Protein AF-A0A2V8R428-F1 (afdb_monomer)

Radius of gyration: 35.38 Å; Cα contacts (8 Å, |Δi|>4): 162; chains: 1; bounding box: 107×64×72 Å

Secondary structure (DSSP, 8-state):
---------PPP-PPPP---PPPHHHHHHHHHHHHHHHHHHHHHHHHHHHHHHTHHHHHHHHHHHHHHHHHHHHS-GGGHHHHHHHS-SEEEES-TTSTT---EEEEEEEEEEE-TTSSS--EEEEEEEEEESS--TT----EEEEEEEE-S-----

Solvent-accessible surface area (backbone atoms only — not comparable to full-atom values): 9499 Å² total; per-residue (Å²): 136,79,86,85,77,83,80,82,83,69,78,79,77,74,75,75,78,81,82,77,74,85,49,70,68,55,53,54,53,49,52,53,52,52,50,57,50,49,53,53,52,52,52,54,50,55,49,52,50,50,55,53,63,33,52,60,57,43,54,49,30,42,52,52,37,49,52,52,52,49,55,63,64,74,44,56,78,90,48,44,67,62,52,56,74,69,52,72,50,62,49,75,49,63,49,89,85,44,98,79,61,58,48,43,50,30,34,38,48,72,48,79,44,69,38,89,88,43,86,84,57,53,32,35,36,40,37,33,35,21,29,55,66,77,51,48,102,55,37,77,62,60,40,74,49,76,48,77,47,70,53,99,65,83,80,85,128

pLDDT: mean 81.51, std 12.96, range [49.56, 97.38]

Sequence (157 aa):
MKDSRTDNNRPARGGAPRQEGFTILETVVALLIMMVVGFGAVSLFVFSMNYNSGAADRARALALAQQRMEILRGTDYSNLSTVVSAMPTSENVGSPNTPDNDQRTFNVTTTLADDANVQNSHQKVIIVTVTPADAGRWTSGGVTLRCYRSENVMGTN

Foldseek 3Di:
DDDDDDPPPDPPPDDDPPPDDDDPVNVVVVVVVVVVVVVVVVVVVVVVVLQCVLVVVQVQLVVVLVVVVVVLVPDALVCNVVVLVVDDQKDWDDDCPDPVNRTFIKGKHWDWDFPPVDDVGQKIKIKIKIATPDDDPNNGDIDIDIDMDGHPDDDDD

Nearest PDB structures (foldseek):
  3bf2-assembly1_A-2  TM=5.368E-01  e=6.109E-01  Neisseria meningitidis FAM18
  6yfe-assembly1_AB  TM=5.415E-01  e=2.427E+00  Beihai levi-like virus 19
  4l8h-assembly1_B  TM=3.193E-01  e=2.879E-01  Qubevirus durum
  9hau-assembly1_AA  TM=2.942E-01  e=6.109E-01  Leviviridae sp.
  6yft-assembly1_AA  TM=2.831E-01  e=8.359E-01  Wenzhou levi-like virus 1

Structure (mmCIF, N/CA/C/O backbone):
data_AF-A0A2V8R428-F1
#
_entry.id   AF-A0A2V8R428-F1
#
loop_
_atom_site.group_PDB
_atom_site.id
_atom_site.type_symbol
_atom_site.label_atom_id
_atom_site.label_alt_id
_atom_site.label_comp_id
_atom_site.label_asym_id
_atom_site.label_entity_id
_atom_site.label_seq_id
_atom_site.pdbx_PDB_ins_code
_atom_site.Cartn_x
_atom_site.Cartn_y
_atom_site.Cartn_z
_atom_site.occupancy
_atom_site.B_iso_or_equiv
_atom_site.auth_seq_id
_atom_site.auth_comp_id
_atom_site.auth_asym_id
_atom_site.auth_atom_id
_atom_site.pdbx_PDB_model_num
ATOM 1 N N . MET A 1 1 ? -88.972 -39.710 37.424 1.00 49.56 1 MET A N 1
ATOM 2 C CA . MET A 1 1 ? -88.184 -40.061 36.224 1.00 49.56 1 MET A CA 1
ATOM 3 C C . MET A 1 1 ? -87.164 -38.942 36.036 1.00 49.56 1 MET A C 1
ATOM 5 O O . MET A 1 1 ? -87.563 -37.851 35.677 1.00 49.56 1 MET A O 1
ATOM 9 N N . LYS A 1 2 ? -85.920 -39.222 36.458 1.00 53.66 2 LYS A N 1
ATOM 10 C CA . LYS A 1 2 ? -84.639 -38.491 36.326 1.00 53.66 2 LYS A CA 1
ATOM 11 C C . LYS A 1 2 ? -84.616 -36.950 36.361 1.00 53.66 2 LYS A C 1
ATOM 13 O O . LYS A 1 2 ? -84.954 -36.285 35.392 1.00 53.66 2 LYS A O 1
ATOM 18 N N . ASP A 1 3 ? -84.048 -36.453 37.460 1.00 56.84 3 ASP A N 1
ATOM 19 C CA . ASP A 1 3 ? -83.510 -35.106 37.654 1.00 56.84 3 ASP A CA 1
ATOM 20 C C . ASP A 1 3 ? -82.531 -34.696 36.542 1.00 56.84 3 ASP A C 1
ATOM 22 O O . ASP A 1 3 ? -81.484 -35.324 36.348 1.00 56.84 3 ASP A O 1
ATOM 26 N N . SER A 1 4 ? -82.842 -33.598 35.852 1.00 65.94 4 SER A N 1
ATOM 27 C CA . SER A 1 4 ? -81.907 -32.877 34.987 1.00 65.94 4 SER A CA 1
ATOM 28 C C . SER A 1 4 ? -80.923 -32.087 35.848 1.00 65.94 4 SER A C 1
ATOM 30 O O . SER A 1 4 ? -81.193 -30.960 36.261 1.00 65.94 4 SER A O 1
ATOM 32 N N . ARG A 1 5 ? -79.769 -32.700 36.127 1.00 57.84 5 ARG A N 1
ATOM 33 C CA . ARG A 1 5 ? -78.611 -32.028 36.720 1.00 57.84 5 ARG A CA 1
ATOM 34 C C . ARG A 1 5 ? -78.019 -31.034 35.720 1.00 57.84 5 ARG A C 1
ATOM 36 O O . ARG A 1 5 ? -77.691 -31.371 34.590 1.00 57.84 5 ARG A O 1
ATOM 43 N N . THR A 1 6 ? -77.920 -29.799 36.182 1.00 65.12 6 THR A N 1
ATOM 44 C CA . THR A 1 6 ? -77.226 -28.660 35.589 1.00 65.12 6 THR A CA 1
ATOM 45 C C . THR A 1 6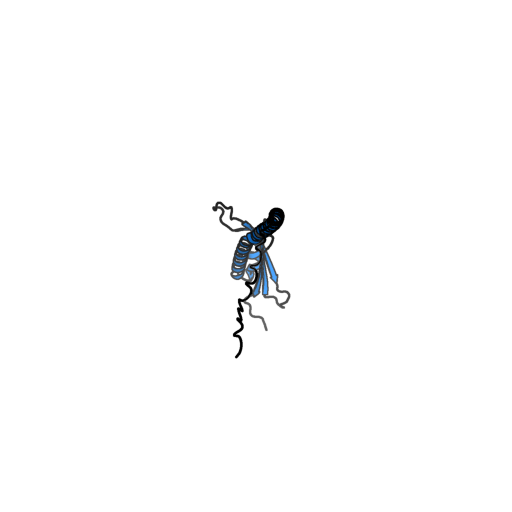 ? -75.719 -28.904 35.495 1.00 65.12 6 THR A C 1
ATOM 47 O O . THR A 1 6 ? -75.034 -28.827 36.514 1.00 65.12 6 THR A O 1
ATOM 50 N N . ASP A 1 7 ? -75.197 -29.082 34.282 1.00 60.09 7 ASP A N 1
ATOM 51 C CA . ASP A 1 7 ? -73.758 -29.003 34.002 1.00 60.09 7 ASP A CA 1
ATOM 52 C C . ASP A 1 7 ? -73.397 -27.581 33.557 1.00 60.09 7 ASP A C 1
ATOM 54 O O . ASP A 1 7 ? -73.344 -27.235 32.378 1.00 60.09 7 ASP A O 1
ATOM 58 N N . ASN A 1 8 ? -73.165 -26.722 34.549 1.00 58.91 8 ASN A N 1
ATOM 59 C CA . ASN A 1 8 ? -72.654 -25.366 34.365 1.00 58.91 8 ASN A CA 1
ATOM 60 C C . ASN A 1 8 ? -71.126 -25.422 34.179 1.00 58.91 8 ASN A C 1
ATOM 62 O O . ASN A 1 8 ? -70.357 -25.014 35.049 1.00 58.91 8 ASN A O 1
ATOM 66 N N . ASN A 1 9 ? -70.669 -25.956 33.045 1.00 64.12 9 ASN A N 1
ATOM 67 C CA . ASN A 1 9 ? -69.247 -26.021 32.713 1.00 64.12 9 ASN A CA 1
ATOM 68 C C . ASN A 1 9 ? -68.777 -24.674 32.136 1.00 64.12 9 ASN A C 1
ATOM 70 O O . ASN A 1 9 ? -68.625 -24.506 30.927 1.00 64.12 9 ASN A O 1
ATOM 74 N N . ARG A 1 10 ? -68.601 -23.670 33.004 1.00 65.19 10 ARG A N 1
ATOM 75 C CA . ARG A 1 10 ? -67.908 -22.430 32.628 1.00 65.19 10 ARG A CA 1
ATOM 76 C C . ARG A 1 10 ? -66.403 -22.694 32.707 1.00 65.19 10 ARG A C 1
ATOM 78 O O . ARG A 1 10 ? -65.933 -23.024 33.797 1.00 65.19 10 ARG A O 1
ATOM 85 N N . PRO A 1 11 ? -65.637 -22.545 31.611 1.00 60.53 11 PRO A N 1
ATOM 86 C CA . PRO A 1 11 ? -64.192 -22.691 31.676 1.00 60.53 11 PRO A CA 1
ATOM 87 C C . PRO A 1 11 ? -63.642 -21.663 32.665 1.00 60.53 11 PRO A C 1
ATOM 89 O O . PRO A 1 11 ? -63.955 -20.471 32.583 1.00 60.53 11 PRO A O 1
ATOM 92 N N . ALA A 1 12 ? -62.857 -22.144 33.629 1.00 60.88 12 ALA A N 1
ATOM 93 C CA . ALA A 1 12 ? -62.122 -21.303 34.554 1.00 60.88 12 ALA A CA 1
ATOM 94 C C . ALA A 1 12 ? -61.339 -20.270 33.738 1.00 60.88 12 ALA A C 1
ATOM 96 O O . ALA A 1 12 ? -60.502 -20.619 32.905 1.00 60.88 12 ALA A O 1
ATOM 97 N N . ARG A 1 13 ? -61.655 -18.990 33.950 1.00 58.50 13 ARG A N 1
ATOM 98 C CA . ARG A 1 13 ? -60.905 -17.860 33.411 1.00 58.50 13 ARG A CA 1
ATOM 99 C C . ARG A 1 13 ? -59.478 -18.002 33.934 1.00 58.50 13 ARG A C 1
ATOM 101 O O . ARG A 1 13 ? -59.223 -17.669 35.089 1.00 58.50 13 ARG A O 1
ATOM 108 N N . GLY A 1 14 ? -58.589 -18.559 33.109 1.00 58.94 14 GLY A N 1
ATOM 109 C CA . GLY A 1 14 ? -57.158 -18.609 33.380 1.00 58.94 14 GLY A CA 1
ATOM 110 C C . GLY A 1 14 ? -56.725 -17.214 33.805 1.00 58.94 14 GLY A C 1
ATOM 111 O O . GLY A 1 14 ? -57.001 -16.242 33.099 1.00 58.94 14 GLY A O 1
ATOM 112 N N . GLY A 1 15 ? -56.184 -17.112 35.020 1.00 58.09 15 GLY A N 1
ATOM 113 C CA . GLY A 1 15 ? -55.782 -15.842 35.604 1.00 58.09 15 GLY A CA 1
ATOM 114 C C . GLY A 1 15 ? -54.892 -15.104 34.615 1.00 58.09 15 GLY A C 1
ATOM 115 O O . GLY A 1 15 ? -53.914 -15.666 34.127 1.00 58.09 15 GLY A O 1
ATOM 116 N N . ALA A 1 16 ? -55.264 -13.868 34.281 1.00 65.75 16 ALA A N 1
ATOM 117 C CA . ALA A 1 16 ? -54.392 -13.010 33.498 1.00 65.75 16 ALA A CA 1
ATOM 118 C C . ALA A 1 16 ? -53.036 -12.947 34.222 1.00 65.75 16 ALA A C 1
ATOM 120 O O . ALA A 1 16 ? -53.032 -12.739 35.443 1.00 65.75 16 ALA A O 1
ATOM 121 N N . PRO A 1 17 ? -51.908 -13.172 33.526 1.00 66.56 17 PRO A N 1
ATOM 122 C CA . PRO A 1 17 ? -50.601 -13.100 34.159 1.00 66.56 17 PRO A CA 1
ATOM 123 C C . PRO A 1 17 ? -50.467 -11.728 34.820 1.00 66.56 17 PRO A C 1
ATOM 125 O O . PRO A 1 17 ? -50.756 -10.702 34.197 1.00 66.56 17 PRO A O 1
ATOM 128 N N . ARG A 1 18 ? -50.100 -11.713 36.106 1.00 65.94 18 ARG A N 1
ATOM 129 C CA . ARG A 1 18 ? -49.817 -10.471 36.828 1.00 65.94 18 ARG A CA 1
ATOM 130 C C . ARG A 1 18 ? -48.697 -9.757 36.081 1.00 65.94 18 ARG A C 1
ATOM 132 O O . ARG A 1 18 ? -47.592 -10.276 35.976 1.00 65.94 18 ARG A O 1
ATOM 139 N N . GLN A 1 19 ? -49.012 -8.593 35.529 1.00 65.81 19 GLN A N 1
ATOM 140 C CA . GLN A 1 19 ? -48.021 -7.686 34.970 1.00 65.81 19 GLN A CA 1
ATOM 141 C C . GLN A 1 19 ? -47.305 -7.041 36.156 1.00 65.81 19 GLN A C 1
ATOM 143 O O . GLN A 1 19 ? -47.773 -6.054 36.719 1.00 65.81 19 GLN A O 1
ATOM 148 N N . GLU A 1 20 ? -46.228 -7.673 36.607 1.00 73.00 20 GLU A N 1
ATOM 149 C CA . GLU A 1 20 ? -45.340 -7.094 37.607 1.00 73.00 20 GLU A CA 1
ATOM 150 C C . GLU A 1 20 ? -44.524 -6.001 36.908 1.00 73.00 20 GLU A C 1
ATOM 152 O O . GLU A 1 20 ? -43.775 -6.258 35.967 1.00 73.00 20 GLU A O 1
ATOM 157 N N . GLY A 1 21 ? -44.782 -4.747 37.286 1.00 73.38 21 GLY A N 1
ATOM 158 C CA . GLY A 1 21 ? -44.029 -3.601 36.792 1.00 73.38 21 GLY A CA 1
ATOM 159 C C . GLY A 1 21 ? -42.584 -3.637 37.288 1.00 73.38 21 GLY A C 1
ATOM 160 O O . GLY A 1 21 ? -42.288 -4.207 38.336 1.00 73.38 21 GLY A O 1
ATOM 161 N N . PHE A 1 22 ? -41.689 -2.999 36.539 1.00 79.38 22 PHE A N 1
ATOM 162 C CA . PHE A 1 22 ? -40.269 -2.918 36.876 1.00 79.38 22 PHE A CA 1
ATOM 163 C C . PHE A 1 22 ? -40.064 -2.148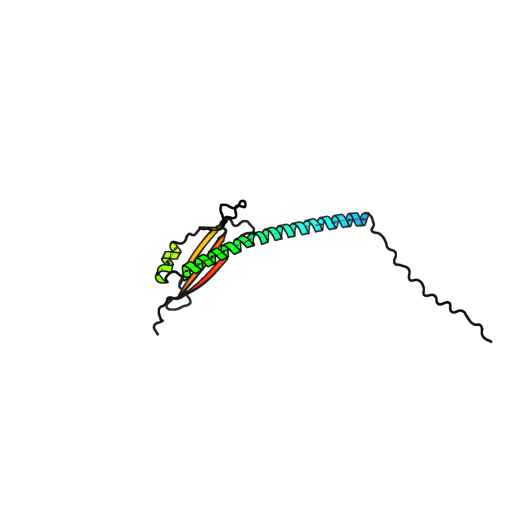 38.185 1.00 79.38 22 PHE A C 1
ATOM 165 O O . PHE A 1 22 ? -40.639 -1.071 38.377 1.00 79.38 22 PHE A O 1
ATOM 172 N N . THR A 1 23 ? -39.235 -2.668 39.090 1.00 88.75 23 THR A N 1
ATOM 173 C CA . THR A 1 23 ? -38.943 -1.948 40.339 1.00 88.75 23 THR A CA 1
ATOM 174 C C . THR A 1 23 ? -37.993 -0.775 40.073 1.00 88.75 23 THR A C 1
ATOM 176 O O . THR A 1 23 ? -37.165 -0.826 39.163 1.00 88.75 23 THR A O 1
ATOM 179 N N . ILE A 1 24 ? -38.063 0.295 40.880 1.00 90.44 24 ILE A N 1
ATOM 180 C CA . ILE A 1 24 ? -37.154 1.449 40.719 1.00 90.44 24 ILE A CA 1
ATOM 181 C C . ILE A 1 24 ? -35.689 1.014 40.845 1.00 90.44 24 ILE A C 1
ATOM 183 O O . ILE A 1 24 ? -34.854 1.441 40.051 1.00 90.44 24 ILE A O 1
ATOM 187 N N . LEU A 1 25 ? -35.376 0.111 41.777 1.00 92.50 25 LEU A N 1
ATOM 188 C CA . LEU A 1 25 ? -34.022 -0.423 41.926 1.00 92.50 25 LEU A CA 1
ATOM 189 C C . LEU A 1 25 ? -33.549 -1.128 40.646 1.00 92.50 25 LEU A C 1
ATOM 191 O O . LEU A 1 25 ? -32.425 -0.912 40.201 1.00 92.50 25 LEU A O 1
ATOM 195 N N . GLU A 1 26 ? -34.422 -1.914 40.022 1.00 91.94 26 GLU A N 1
ATOM 196 C CA . GLU A 1 26 ? -34.128 -2.613 38.774 1.00 91.94 26 GLU A CA 1
ATOM 197 C C . GLU A 1 26 ? -33.914 -1.629 37.618 1.00 91.94 26 GLU A C 1
ATOM 199 O O . GLU A 1 26 ? -32.969 -1.798 36.851 1.00 91.94 26 GLU A O 1
ATOM 204 N N . THR A 1 27 ? -34.697 -0.542 37.531 1.00 92.31 27 THR A N 1
ATOM 205 C CA . THR A 1 27 ? -34.450 0.511 36.527 1.00 92.31 27 THR A CA 1
ATOM 206 C C . THR A 1 27 ? -33.097 1.195 36.729 1.00 92.31 27 THR A C 1
ATOM 208 O O . THR A 1 27 ? -32.397 1.454 35.754 1.00 92.31 27 THR A O 1
ATOM 211 N N . VAL A 1 28 ? -32.679 1.437 37.978 1.00 95.00 28 VAL A N 1
ATOM 212 C CA . VAL A 1 28 ? -31.375 2.046 38.283 1.00 95.00 28 VAL A CA 1
ATOM 213 C C . VAL A 1 28 ? -30.236 1.111 37.876 1.00 95.00 28 VAL A C 1
ATOM 215 O O . VAL A 1 28 ? -29.295 1.545 37.213 1.00 95.00 28 VAL A O 1
ATOM 218 N N . VAL A 1 29 ? -30.337 -0.180 38.203 1.00 94.50 29 VAL A N 1
ATOM 219 C CA . VAL A 1 29 ? -29.340 -1.183 37.796 1.00 94.50 29 VAL A CA 1
ATOM 220 C C . VAL A 1 29 ? -29.308 -1.339 36.271 1.00 94.50 29 VAL A C 1
ATOM 222 O O . VAL A 1 29 ? -28.226 -1.367 35.686 1.00 94.50 29 VAL A O 1
ATOM 225 N N . ALA A 1 30 ? -30.464 -1.361 35.604 1.00 95.38 30 ALA A N 1
ATOM 226 C CA . ALA A 1 30 ? -30.550 -1.437 34.148 1.00 95.38 30 ALA A CA 1
ATOM 227 C C . ALA A 1 30 ? -29.908 -0.220 33.461 1.00 95.38 30 ALA A C 1
ATOM 229 O O . ALA A 1 30 ? -29.173 -0.390 32.490 1.00 95.38 30 ALA A O 1
ATOM 230 N N . LEU A 1 31 ? -30.116 0.996 33.979 1.00 95.06 31 LEU A N 1
ATOM 231 C CA . LEU A 1 31 ? -29.480 2.209 33.454 1.00 95.06 31 LEU A CA 1
ATOM 232 C C . LEU A 1 31 ? -27.953 2.175 33.609 1.00 95.06 31 LEU A C 1
ATOM 234 O O . LEU A 1 31 ? -27.244 2.568 32.683 1.00 95.06 31 LEU A O 1
ATOM 238 N N . LEU A 1 32 ? -27.435 1.655 34.727 1.00 96.19 32 LEU A N 1
ATOM 239 C CA . LEU A 1 32 ? -25.992 1.480 34.928 1.00 96.19 32 LEU A CA 1
ATOM 240 C C . LEU A 1 32 ? -25.398 0.466 33.944 1.00 96.19 32 LEU A C 1
ATOM 242 O O . LEU A 1 32 ? -24.362 0.730 33.335 1.00 96.19 32 LEU A O 1
ATOM 246 N N . ILE A 1 33 ? -26.069 -0.670 33.742 1.00 96.69 33 ILE A N 1
ATOM 247 C CA . ILE A 1 33 ? -25.632 -1.684 32.774 1.00 96.69 33 ILE A CA 1
ATOM 248 C C . ILE A 1 33 ? -25.654 -1.102 31.354 1.00 96.69 33 ILE A C 1
ATOM 250 O O . ILE A 1 33 ? -24.668 -1.221 30.626 1.00 96.69 33 ILE A O 1
ATOM 254 N N . MET A 1 34 ? -26.731 -0.411 30.971 1.00 96.19 34 MET A N 1
ATOM 255 C CA . MET A 1 34 ? -26.851 0.226 29.655 1.00 96.19 34 MET A CA 1
ATOM 256 C C . MET A 1 34 ? -25.796 1.316 29.436 1.00 96.19 34 MET A C 1
ATOM 258 O O . MET A 1 34 ? -25.284 1.444 28.327 1.00 96.19 34 MET A O 1
ATOM 262 N N . MET A 1 35 ? -25.411 2.058 30.479 1.00 96.44 35 MET A N 1
ATOM 263 C CA . MET A 1 35 ? -24.319 3.034 30.411 1.00 96.44 35 MET A CA 1
ATOM 264 C C . MET A 1 35 ? -22.979 2.360 30.092 1.00 96.44 35 MET A C 1
ATOM 266 O O . MET A 1 35 ? -22.278 2.795 29.177 1.00 96.44 35 MET A O 1
ATOM 270 N N . VAL A 1 36 ? -22.631 1.277 30.795 1.00 96.94 36 VAL A N 1
ATOM 271 C CA . VAL A 1 36 ? -21.383 0.532 30.548 1.00 96.94 36 VAL A CA 1
ATOM 272 C C . VAL A 1 36 ? -21.365 -0.058 29.136 1.00 96.94 36 VAL A C 1
ATOM 274 O O . VAL A 1 36 ? -20.376 0.086 28.415 1.00 96.94 36 VAL A O 1
ATOM 277 N N . VAL A 1 37 ? -22.475 -0.663 28.706 1.00 97.38 37 VAL A N 1
ATOM 278 C CA . VAL A 1 37 ? -22.617 -1.211 27.347 1.00 97.38 37 VAL A CA 1
ATOM 279 C C . VAL A 1 37 ? -22.513 -0.105 26.291 1.00 97.38 37 VAL A C 1
ATOM 281 O O . VAL A 1 37 ? -21.832 -0.284 25.280 1.00 97.38 37 VAL A O 1
ATOM 284 N N . GLY A 1 38 ? -23.118 1.059 26.541 1.00 96.69 38 GLY A N 1
ATOM 285 C CA . GLY A 1 38 ? -23.051 2.223 25.660 1.00 96.69 38 GLY A CA 1
ATOM 286 C C . GLY A 1 38 ? -21.618 2.706 25.427 1.00 96.69 38 GLY A C 1
ATOM 287 O O . GLY A 1 38 ? -21.220 2.906 24.280 1.00 96.69 38 GLY A O 1
ATOM 288 N N . PHE A 1 39 ? -20.803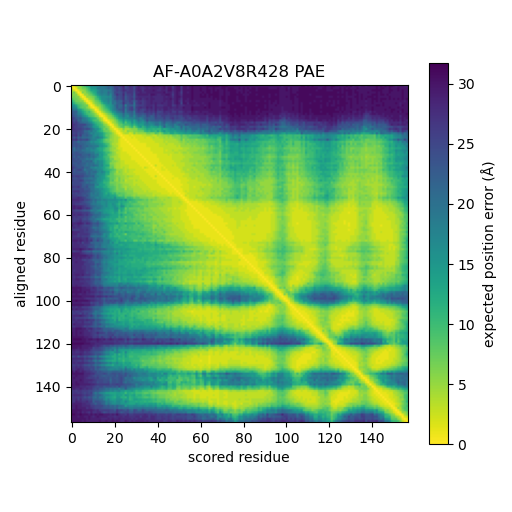 2.812 26.482 1.00 96.38 39 PHE A N 1
ATOM 289 C CA . PHE A 1 39 ? -19.384 3.161 26.331 1.00 96.38 39 PHE A CA 1
ATOM 290 C C . PHE A 1 39 ? -18.599 2.117 25.531 1.00 96.38 39 PHE A C 1
ATOM 292 O O . PHE A 1 39 ? -17.765 2.483 24.698 1.00 96.38 39 PHE A O 1
ATOM 299 N N . GLY A 1 40 ? -18.901 0.829 25.722 1.00 96.06 40 GLY A N 1
ATOM 300 C CA . GLY A 1 40 ? -18.330 -0.246 24.911 1.00 96.06 40 GLY A CA 1
ATOM 301 C C . GLY A 1 40 ? -18.634 -0.068 23.420 1.00 96.06 40 GLY A C 1
ATOM 302 O O . GLY A 1 40 ? -17.717 -0.073 22.596 1.00 96.06 40 GLY A O 1
ATOM 303 N N . ALA A 1 41 ? -19.897 0.182 23.070 1.00 96.19 41 ALA A N 1
ATOM 304 C CA . ALA A 1 41 ? -20.319 0.386 21.684 1.00 96.19 41 ALA A CA 1
ATOM 305 C C . ALA A 1 41 ? -19.663 1.619 21.034 1.00 96.19 41 ALA A C 1
ATOM 307 O O . ALA A 1 41 ? -19.188 1.537 19.900 1.00 96.19 41 ALA A O 1
ATOM 308 N N . VAL A 1 42 ? -19.566 2.740 21.760 1.00 96.50 42 VAL A N 1
ATOM 309 C CA . VAL A 1 42 ? -18.890 3.957 21.272 1.00 96.50 42 VAL A CA 1
ATOM 310 C C . VAL A 1 42 ? -17.411 3.688 20.991 1.00 96.50 42 VAL A C 1
ATOM 312 O O . VAL A 1 42 ? -16.901 4.107 19.952 1.00 96.50 42 VAL A O 1
ATOM 315 N N . SER A 1 43 ? -16.723 2.947 21.865 1.00 93.56 43 SER A N 1
ATOM 316 C CA . SER A 1 43 ? -15.308 2.613 21.663 1.00 93.56 43 SER A CA 1
ATOM 317 C C . SER A 1 43 ? -15.078 1.794 20.385 1.00 93.56 43 SER A C 1
ATOM 319 O O . SER A 1 43 ? -14.175 2.103 19.604 1.00 93.56 43 SER A O 1
ATOM 321 N N . LEU A 1 44 ? -15.947 0.813 20.114 1.00 92.94 44 LEU A N 1
ATOM 322 C CA . LEU A 1 44 ? -15.890 -0.007 18.904 1.00 92.94 44 LEU A CA 1
ATOM 323 C C . LEU A 1 44 ? -16.197 0.816 17.649 1.00 92.94 44 LEU A C 1
ATOM 325 O O . LEU A 1 44 ? -15.576 0.619 16.603 1.00 92.94 44 LEU A O 1
ATOM 329 N N . PHE A 1 45 ? -17.133 1.756 17.748 1.00 94.31 45 PHE A N 1
ATOM 330 C CA . PHE A 1 45 ? -17.480 2.646 16.650 1.00 94.31 45 PHE A CA 1
ATOM 331 C C . PHE A 1 45 ? -16.318 3.574 16.279 1.00 94.31 45 PHE A C 1
ATOM 333 O O . PHE A 1 45 ? -15.943 3.652 15.108 1.00 94.31 45 PHE A O 1
ATOM 340 N N . VAL A 1 46 ? -15.681 4.202 17.273 1.00 90.69 46 VAL A N 1
ATOM 341 C CA . VAL A 1 46 ? -14.494 5.047 17.063 1.00 90.69 46 VAL A CA 1
ATOM 342 C C . VAL A 1 46 ? -13.347 4.229 16.475 1.00 90.69 46 VAL A C 1
ATOM 344 O O . VAL A 1 46 ? -12.695 4.675 15.531 1.00 90.69 46 VAL A O 1
ATOM 347 N N . PHE A 1 47 ? -13.114 3.016 16.978 1.00 89.12 47 PHE A N 1
ATOM 348 C CA . PHE A 1 47 ? -12.127 2.106 16.400 1.00 89.12 47 PHE A CA 1
ATOM 349 C C . PHE A 1 47 ? -12.428 1.806 14.922 1.00 89.12 47 PHE A C 1
ATOM 351 O O . PHE A 1 47 ? -11.551 1.942 14.071 1.00 89.12 47 PHE A O 1
ATOM 358 N N . SER A 1 48 ? -13.679 1.474 14.601 1.00 88.00 48 SER A N 1
ATOM 359 C CA . SER A 1 48 ? -14.106 1.137 13.236 1.00 88.00 48 SER A CA 1
ATOM 360 C C . SER A 1 48 ? -13.972 2.320 12.272 1.00 88.00 48 SER A C 1
ATOM 362 O O . SER A 1 48 ? -13.534 2.142 11.136 1.00 88.00 48 SER A O 1
ATOM 364 N N . MET A 1 49 ? -14.294 3.538 12.719 1.00 86.44 49 MET A N 1
ATOM 365 C CA . MET A 1 49 ? -14.080 4.762 11.938 1.00 86.44 49 MET A CA 1
ATOM 366 C C . MET A 1 49 ? -12.600 4.990 11.627 1.00 86.44 49 MET A C 1
ATOM 368 O O . MET A 1 49 ? -12.247 5.231 10.475 1.00 86.44 49 MET A O 1
ATOM 372 N N . ASN A 1 50 ? -11.731 4.874 12.635 1.00 83.69 50 ASN A N 1
ATOM 373 C CA . ASN A 1 50 ? -10.289 5.056 12.454 1.00 83.69 50 ASN A CA 1
ATOM 374 C C . ASN A 1 50 ? -9.669 3.968 11.572 1.00 83.69 50 ASN A C 1
ATOM 376 O O . ASN A 1 50 ? -8.739 4.242 10.823 1.00 83.69 50 ASN A O 1
ATOM 380 N N . TYR A 1 51 ? -10.181 2.741 11.628 1.00 82.38 51 TYR A N 1
ATOM 381 C CA . TYR A 1 51 ? -9.707 1.670 10.759 1.00 82.38 51 TYR A CA 1
ATOM 382 C C . TYR A 1 51 ? -10.104 1.892 9.290 1.00 82.38 51 TYR A C 1
ATOM 384 O O . TYR A 1 51 ? -9.313 1.639 8.378 1.00 82.38 51 TYR A O 1
ATOM 392 N N . ASN A 1 52 ? -11.322 2.386 9.051 1.00 82.88 52 ASN A N 1
ATOM 393 C CA . ASN A 1 52 ? -11.835 2.620 7.701 1.00 82.88 52 ASN A CA 1
ATOM 394 C C . ASN A 1 52 ? -11.301 3.903 7.051 1.00 82.88 52 ASN A C 1
ATOM 396 O O . ASN A 1 52 ? -11.260 3.974 5.823 1.00 82.88 52 ASN A O 1
ATOM 400 N N . SER A 1 53 ? -10.854 4.896 7.825 1.00 79.00 53 SER A N 1
ATOM 401 C CA . SER A 1 53 ? -10.323 6.152 7.272 1.00 79.00 53 SER A CA 1
ATOM 402 C C . SER A 1 53 ? -9.100 5.944 6.365 1.00 79.00 53 SER A C 1
ATOM 404 O O . SER A 1 53 ? -8.920 6.686 5.403 1.00 79.00 53 SER A O 1
ATOM 406 N N . GLY A 1 54 ? -8.319 4.878 6.581 1.00 78.56 54 GLY A N 1
ATOM 407 C CA . GLY A 1 54 ? -7.187 4.508 5.723 1.00 78.56 54 GLY A CA 1
ATOM 408 C C . GLY A 1 54 ? -7.564 3.889 4.367 1.00 78.56 54 GLY A C 1
ATOM 409 O O . GLY A 1 54 ? -6.680 3.626 3.551 1.00 78.56 54 GLY A O 1
ATOM 410 N N . ALA A 1 55 ? -8.847 3.625 4.090 1.00 81.75 55 ALA A N 1
ATOM 411 C CA . ALA A 1 55 ? -9.270 3.033 2.818 1.00 81.75 55 ALA A CA 1
ATOM 412 C C . ALA A 1 55 ? -9.029 3.972 1.622 1.00 81.75 55 ALA A C 1
ATOM 414 O O . ALA A 1 55 ? -8.610 3.513 0.558 1.00 81.75 55 ALA A O 1
ATOM 415 N N . ALA A 1 56 ? -9.238 5.279 1.808 1.00 81.50 56 ALA A N 1
ATOM 416 C CA . ALA A 1 56 ? -8.994 6.281 0.771 1.00 81.50 56 ALA A CA 1
ATOM 417 C C . ALA A 1 56 ? -7.505 6.351 0.387 1.00 81.50 56 ALA A C 1
ATOM 419 O O . ALA A 1 56 ? -7.171 6.356 -0.799 1.00 81.50 56 ALA A O 1
ATOM 420 N N . ASP A 1 57 ? -6.610 6.306 1.377 1.00 83.00 57 ASP A N 1
ATOM 421 C CA . ASP A 1 57 ? -5.161 6.313 1.149 1.00 83.00 57 ASP A CA 1
ATOM 422 C C . ASP A 1 57 ? -4.705 5.063 0.384 1.00 83.00 57 ASP A C 1
ATOM 424 O O . ASP A 1 57 ? -3.902 5.166 -0.542 1.00 83.00 57 ASP A O 1
ATOM 428 N N . ARG A 1 58 ? -5.268 3.885 0.694 1.00 85.75 58 ARG A N 1
ATOM 429 C CA . ARG A 1 58 ? -4.983 2.646 -0.054 1.00 85.75 58 ARG A CA 1
ATOM 430 C C . ARG A 1 58 ? -5.464 2.717 -1.500 1.00 85.75 58 ARG A C 1
ATOM 432 O O . ARG A 1 58 ? -4.754 2.261 -2.392 1.00 85.75 58 ARG A O 1
ATOM 439 N N . ALA A 1 59 ? -6.642 3.290 -1.746 1.00 87.88 59 ALA A N 1
ATOM 440 C CA . ALA A 1 59 ? -7.161 3.458 -3.101 1.00 87.88 59 ALA A CA 1
ATOM 441 C C . ALA A 1 59 ? -6.267 4.390 -3.938 1.00 87.88 59 ALA A C 1
ATOM 443 O O . ALA A 1 59 ? -5.964 4.086 -5.091 1.00 87.88 59 ALA A O 1
ATOM 444 N N . ARG A 1 60 ? -5.774 5.483 -3.341 1.00 87.81 60 ARG A N 1
ATOM 445 C CA . ARG A 1 60 ? -4.820 6.401 -3.986 1.00 87.81 60 ARG A CA 1
ATOM 446 C C . ARG A 1 60 ? -3.462 5.756 -4.222 1.00 87.81 60 ARG A C 1
ATOM 448 O O . ARG A 1 60 ? -2.928 5.869 -5.321 1.00 87.81 60 ARG A O 1
ATOM 455 N N . ALA A 1 61 ? -2.937 5.037 -3.231 1.00 89.44 61 ALA A N 1
ATOM 456 C CA . ALA A 1 61 ? -1.695 4.287 -3.367 1.00 89.44 61 ALA A CA 1
ATOM 457 C C . ALA A 1 61 ? -1.788 3.242 -4.490 1.00 89.44 61 ALA A C 1
ATOM 459 O O . ALA A 1 61 ? -0.847 3.092 -5.265 1.00 89.44 61 ALA A O 1
ATOM 460 N N . LEU A 1 62 ? -2.933 2.562 -4.621 1.00 91.69 62 LEU A N 1
ATOM 461 C CA . LEU A 1 62 ? -3.190 1.618 -5.707 1.00 91.69 62 LEU A CA 1
ATOM 462 C C . LEU A 1 62 ? -3.233 2.312 -7.069 1.00 91.69 62 LEU A C 1
ATOM 464 O O . LEU A 1 62 ? -2.594 1.830 -7.998 1.00 91.69 62 LEU A O 1
ATOM 468 N N . ALA A 1 63 ? -3.946 3.433 -7.191 1.00 92.06 63 ALA A N 1
ATOM 469 C CA . ALA A 1 63 ? -4.000 4.193 -8.438 1.00 92.06 63 ALA A CA 1
ATOM 470 C C . ALA A 1 63 ? -2.603 4.679 -8.861 1.00 92.06 63 ALA A C 1
ATOM 472 O O . ALA A 1 63 ? -2.217 4.519 -10.019 1.00 92.06 63 ALA A O 1
ATOM 473 N N . LEU A 1 64 ? -1.807 5.183 -7.911 1.00 92.25 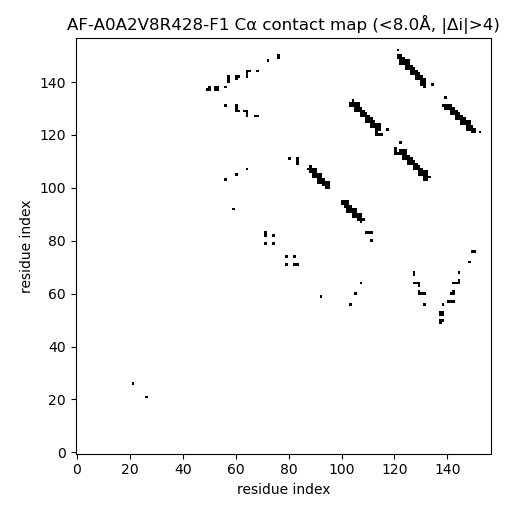64 LEU A N 1
ATOM 474 C CA . LEU A 1 64 ? -0.424 5.587 -8.157 1.00 92.25 64 LEU A CA 1
ATOM 475 C C . LEU A 1 64 ? 0.446 4.393 -8.576 1.00 92.25 64 LEU A C 1
ATOM 477 O O . LEU A 1 64 ? 1.185 4.475 -9.557 1.00 92.25 64 LEU A O 1
ATOM 481 N N . ALA A 1 65 ? 0.330 3.260 -7.879 1.00 93.12 65 ALA A N 1
ATOM 482 C CA . ALA A 1 65 ? 1.046 2.040 -8.235 1.00 93.12 65 ALA A CA 1
ATOM 483 C C . ALA A 1 65 ? 0.676 1.569 -9.651 1.00 93.12 65 ALA A C 1
ATOM 485 O O . ALA A 1 65 ? 1.555 1.215 -10.432 1.00 93.12 65 ALA A O 1
ATOM 486 N N . GLN A 1 66 ? -0.609 1.604 -10.012 1.00 94.31 66 GLN A N 1
ATOM 487 C CA . GLN A 1 66 ? -1.092 1.243 -11.346 1.00 94.31 66 GLN A CA 1
ATOM 488 C C . GLN A 1 66 ? -0.549 2.183 -12.422 1.00 94.31 66 GLN A C 1
ATOM 490 O O . GLN A 1 66 ? -0.054 1.713 -13.442 1.00 94.31 66 GLN A O 1
ATOM 495 N N . GLN A 1 67 ? -0.572 3.494 -12.181 1.00 93.81 67 GLN A N 1
ATOM 496 C CA . GLN A 1 67 ? -0.008 4.476 -13.104 1.00 93.81 67 GLN A CA 1
ATOM 497 C C . GLN A 1 67 ? 1.485 4.218 -13.348 1.00 93.81 67 GLN A C 1
ATOM 499 O O . GLN A 1 67 ? 1.935 4.206 -14.493 1.00 93.81 67 GLN A O 1
ATOM 504 N N . ARG A 1 68 ? 2.256 3.956 -12.286 1.00 92.31 68 ARG A N 1
ATOM 505 C CA . ARG A 1 68 ? 3.678 3.593 -12.394 1.00 92.31 68 ARG A CA 1
ATOM 506 C C . ARG A 1 68 ? 3.883 2.325 -13.206 1.00 92.31 68 ARG A C 1
ATOM 508 O O . ARG A 1 68 ? 4.731 2.296 -14.094 1.00 92.31 68 ARG A O 1
ATOM 515 N N . MET A 1 69 ? 3.088 1.300 -12.926 1.00 93.44 69 MET A N 1
ATOM 516 C CA . MET A 1 69 ? 3.140 0.035 -13.650 1.00 93.44 69 MET A CA 1
ATOM 517 C C . MET A 1 69 ? 2.830 0.211 -15.136 1.00 93.44 69 MET A C 1
ATOM 519 O O . MET A 1 69 ? 3.489 -0.418 -15.961 1.00 93.44 69 MET A O 1
ATOM 523 N N . GLU A 1 70 ? 1.890 1.085 -15.493 1.00 93.62 70 GLU A N 1
ATOM 524 C CA . GLU A 1 70 ? 1.556 1.347 -16.893 1.00 93.62 70 GLU A CA 1
ATOM 525 C C . GLU A 1 70 ? 2.685 2.083 -17.625 1.00 93.62 70 GLU A C 1
ATOM 527 O O . GLU A 1 70 ? 3.072 1.677 -18.720 1.00 93.62 70 GLU A O 1
ATOM 532 N N . ILE A 1 71 ? 3.305 3.086 -16.992 1.00 92.69 71 ILE A N 1
ATOM 533 C CA . ILE A 1 71 ? 4.483 3.765 -17.561 1.00 92.69 71 ILE A CA 1
ATOM 534 C C . ILE A 1 71 ? 5.615 2.755 -17.810 1.00 92.69 71 ILE A C 1
ATOM 536 O O . ILE A 1 71 ? 6.230 2.744 -18.879 1.00 92.69 71 ILE A O 1
ATOM 540 N N . LEU A 1 72 ? 5.876 1.863 -16.850 1.00 91.75 72 LEU A N 1
ATOM 541 C CA . LEU A 1 72 ? 6.913 0.836 -16.982 1.00 91.75 72 LEU A CA 1
ATOM 542 C C . LEU A 1 72 ? 6.560 -0.232 -18.021 1.00 91.75 72 LEU A C 1
ATOM 544 O O . LEU A 1 72 ? 7.460 -0.779 -18.657 1.00 91.75 72 LEU A O 1
ATOM 548 N N . ARG A 1 73 ? 5.272 -0.521 -18.231 1.00 89.06 73 ARG A N 1
ATOM 549 C CA . ARG A 1 73 ? 4.808 -1.391 -19.321 1.00 89.06 73 ARG A CA 1
ATOM 550 C C . ARG A 1 73 ? 5.029 -0.760 -20.692 1.00 89.06 73 ARG A C 1
ATOM 552 O O . ARG A 1 73 ? 5.436 -1.474 -21.603 1.00 89.06 73 ARG A O 1
ATOM 559 N N . GLY A 1 74 ? 4.772 0.540 -20.824 1.00 89.44 74 GLY A N 1
ATOM 560 C CA . GLY A 1 74 ? 4.920 1.282 -22.079 1.00 89.44 74 GLY A CA 1
ATOM 561 C C . GLY A 1 74 ? 6.360 1.665 -22.439 1.00 89.44 74 GLY A C 1
ATOM 562 O O . GLY A 1 74 ? 6.634 1.979 -23.590 1.00 89.44 74 GLY A O 1
ATOM 563 N N . THR A 1 75 ? 7.288 1.636 -21.481 1.00 90.75 75 THR A N 1
ATOM 564 C CA . THR A 1 75 ? 8.719 1.927 -21.705 1.00 90.75 75 THR A CA 1
ATOM 565 C C . THR A 1 75 ? 9.373 0.815 -22.527 1.00 90.75 75 THR A C 1
ATOM 567 O O . THR A 1 75 ? 8.940 -0.317 -22.409 1.00 90.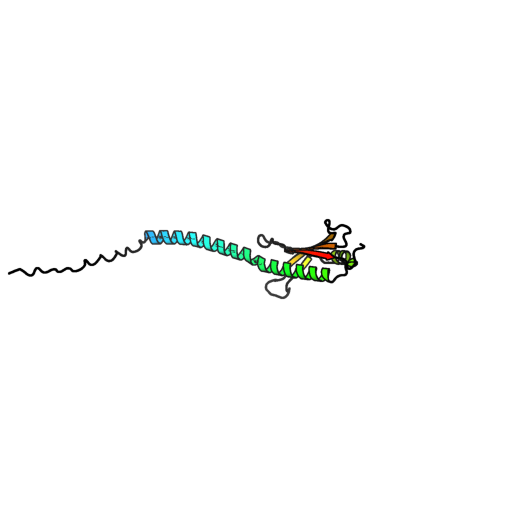75 75 THR A O 1
ATOM 570 N N . ASP A 1 76 ? 10.435 1.034 -23.302 1.00 89.69 76 ASP A N 1
ATOM 571 C CA . ASP A 1 76 ? 11.150 -0.074 -23.967 1.00 89.69 76 ASP A CA 1
ATOM 572 C C . ASP A 1 76 ? 11.899 -0.986 -22.983 1.00 89.69 76 ASP A C 1
ATOM 574 O O . ASP A 1 76 ? 12.369 -0.543 -21.935 1.00 89.69 76 ASP A O 1
ATOM 578 N N . TYR A 1 77 ? 12.062 -2.269 -23.330 1.00 87.56 77 TYR A N 1
ATOM 579 C CA . TYR A 1 77 ? 12.691 -3.250 -22.435 1.00 87.56 77 TYR A CA 1
ATOM 580 C C . TYR A 1 77 ? 14.145 -2.886 -22.084 1.00 87.56 77 TYR A C 1
ATOM 582 O O . TYR A 1 77 ? 14.549 -2.978 -20.926 1.00 87.56 77 TYR A O 1
ATOM 590 N N . SER A 1 78 ? 14.911 -2.386 -23.057 1.00 87.69 78 SER A N 1
ATOM 591 C CA . SER A 1 78 ? 16.295 -1.933 -22.863 1.00 87.69 78 SER A CA 1
ATOM 592 C C . SER A 1 78 ? 16.410 -0.697 -21.964 1.00 87.69 78 SER A C 1
ATOM 594 O O . SER A 1 78 ? 17.423 -0.515 -21.295 1.00 87.69 78 SER A O 1
ATOM 596 N N . ASN A 1 79 ? 15.367 0.138 -21.918 1.00 89.12 79 ASN A N 1
ATOM 597 C CA . ASN A 1 79 ? 15.355 1.413 -21.197 1.00 89.12 79 ASN A CA 1
ATOM 598 C C . ASN A 1 79 ? 14.713 1.316 -19.801 1.00 89.12 79 ASN A C 1
ATOM 600 O O . ASN A 1 79 ? 14.739 2.292 -19.050 1.00 89.12 79 ASN A O 1
ATOM 604 N N . LEU A 1 80 ? 14.171 0.150 -19.424 1.00 87.69 80 LEU A N 1
ATOM 605 C CA . LEU A 1 80 ? 13.506 -0.082 -18.134 1.00 87.69 80 LEU A CA 1
ATOM 606 C C . LEU A 1 80 ? 14.354 0.362 -16.940 1.00 87.69 80 LEU A C 1
ATOM 608 O O . LEU A 1 80 ? 13.861 1.087 -16.082 1.00 87.69 80 LEU A O 1
ATOM 612 N N . SER A 1 81 ? 15.626 -0.044 -16.885 1.00 87.56 81 SER A N 1
ATOM 613 C CA . SER A 1 81 ? 16.495 0.283 -15.747 1.00 87.56 81 SER A CA 1
ATOM 614 C C . SER A 1 81 ? 16.708 1.791 -15.610 1.00 87.56 81 SER A C 1
ATOM 616 O O . SER A 1 81 ? 16.652 2.320 -14.505 1.00 87.56 81 SER A O 1
ATOM 618 N N . THR A 1 82 ? 16.915 2.487 -16.729 1.00 90.56 82 THR A N 1
ATOM 619 C CA . THR A 1 82 ? 17.142 3.936 -16.750 1.00 90.56 82 THR A CA 1
ATOM 620 C C . THR A 1 82 ? 15.897 4.698 -16.314 1.00 90.56 82 THR A C 1
ATOM 622 O O . THR A 1 82 ? 15.991 5.627 -15.514 1.00 90.56 82 THR A O 1
ATOM 625 N N . VAL A 1 83 ? 14.722 4.283 -16.793 1.00 90.88 83 VAL A N 1
ATOM 626 C CA . VAL A 1 83 ? 13.450 4.908 -16.416 1.00 90.88 83 VAL A CA 1
ATOM 627 C C . VAL A 1 83 ? 13.133 4.675 -14.941 1.00 90.88 83 VAL A C 1
ATOM 629 O O . VAL A 1 83 ? 12.757 5.623 -14.258 1.00 90.88 83 VAL A O 1
ATOM 632 N N . VAL A 1 84 ? 13.343 3.462 -14.418 1.00 90.19 84 VAL A N 1
ATOM 633 C CA . VAL A 1 84 ? 13.143 3.163 -12.989 1.00 90.19 84 VAL A CA 1
ATOM 634 C C . VAL A 1 84 ? 14.018 4.057 -12.108 1.00 90.19 84 VAL A C 1
ATOM 636 O O . VAL A 1 84 ? 13.518 4.617 -11.137 1.00 90.19 84 VAL A O 1
ATOM 639 N N . SER A 1 85 ? 15.294 4.247 -12.459 1.00 88.88 85 SER A N 1
ATOM 640 C CA . SER A 1 85 ? 16.202 5.125 -11.709 1.00 88.88 85 SER A CA 1
ATOM 641 C C . SER A 1 85 ? 15.841 6.612 -11.791 1.00 88.88 85 SER A C 1
ATOM 643 O O . SER A 1 85 ? 16.219 7.370 -10.903 1.00 88.88 85 SER A O 1
ATOM 645 N N . ALA A 1 86 ? 15.131 7.036 -12.840 1.00 88.94 86 ALA A N 1
ATOM 646 C CA . ALA A 1 86 ? 14.695 8.419 -13.025 1.00 88.94 86 ALA A CA 1
ATOM 647 C C . ALA A 1 86 ? 13.326 8.724 -12.388 1.00 88.94 86 ALA A C 1
ATOM 649 O O . ALA A 1 86 ? 12.969 9.893 -12.237 1.00 88.94 86 ALA A O 1
ATOM 650 N N . MET A 1 87 ? 12.539 7.702 -12.031 1.00 88.69 87 MET A N 1
ATOM 651 C CA . MET A 1 87 ? 11.229 7.898 -11.411 1.00 88.69 87 MET A CA 1
ATOM 652 C C . MET A 1 87 ? 11.359 8.444 -9.982 1.00 88.69 87 MET A C 1
ATOM 654 O O . MET A 1 87 ? 12.188 7.959 -9.209 1.00 88.69 87 MET A O 1
ATOM 658 N N . PRO A 1 88 ? 10.510 9.407 -9.581 1.00 89.31 88 PRO A N 1
ATOM 659 C CA . PRO A 1 88 ? 10.572 9.946 -8.237 1.00 89.31 88 PRO A CA 1
ATOM 660 C C . PRO A 1 88 ? 10.099 8.915 -7.208 1.00 89.31 88 PRO A C 1
ATOM 662 O O . PRO A 1 88 ? 9.105 8.204 -7.398 1.00 89.31 88 PRO A O 1
ATOM 665 N N . THR A 1 89 ? 10.822 8.868 -6.091 1.00 89.69 89 THR A N 1
ATOM 666 C CA . THR A 1 89 ? 10.557 7.977 -4.955 1.00 89.69 89 THR A CA 1
ATOM 667 C C . THR A 1 89 ? 9.549 8.551 -3.964 1.00 89.69 89 THR A C 1
ATOM 669 O O . THR A 1 89 ? 9.167 7.868 -3.019 1.00 89.69 89 THR A O 1
ATOM 672 N N . SER A 1 90 ? 9.102 9.789 -4.176 1.00 89.31 90 SER A N 1
ATOM 673 C CA . SER A 1 90 ? 8.073 10.456 -3.384 1.00 89.31 90 SER A CA 1
ATOM 674 C C . SER A 1 90 ? 7.160 11.255 -4.306 1.00 89.31 90 SER A C 1
ATOM 676 O O . SER A 1 90 ? 7.650 11.992 -5.165 1.00 89.31 90 SER A O 1
ATOM 678 N N . GLU A 1 91 ? 5.848 11.089 -4.155 1.00 88.06 91 GLU A N 1
ATOM 679 C CA . GLU A 1 91 ? 4.848 11.852 -4.901 1.00 88.06 91 GLU A CA 1
ATOM 680 C C . GLU A 1 91 ? 3.691 12.315 -4.018 1.00 88.06 91 GLU A C 1
ATOM 682 O O . GLU A 1 91 ? 3.200 11.592 -3.148 1.00 88.06 91 GLU A O 1
ATOM 687 N N . ASN A 1 92 ? 3.223 13.528 -4.303 1.00 87.50 92 ASN A N 1
ATOM 688 C CA . ASN A 1 92 ? 2.062 14.125 -3.667 1.00 87.50 92 ASN A CA 1
ATOM 689 C C . ASN A 1 92 ? 0.829 13.841 -4.530 1.00 87.50 92 ASN A C 1
ATOM 691 O O . ASN A 1 92 ? 0.724 14.336 -5.651 1.00 87.50 92 ASN A O 1
ATOM 695 N N . VAL A 1 93 ? -0.122 13.077 -3.998 1.00 84.50 93 VAL A N 1
ATOM 696 C CA . VAL A 1 93 ? -1.375 12.733 -4.680 1.00 84.50 93 VAL A CA 1
ATOM 697 C C . VAL A 1 93 ? -2.531 13.453 -3.996 1.00 84.50 93 VAL A C 1
ATOM 699 O O . VAL A 1 93 ? -2.680 13.373 -2.778 1.00 84.50 93 VAL A O 1
ATOM 702 N N . GLY A 1 94 ? -3.355 14.147 -4.781 1.00 79.12 94 GLY A N 1
ATOM 703 C CA . GLY A 1 94 ? -4.486 14.945 -4.299 1.00 79.12 94 GLY A CA 1
ATOM 704 C C . GLY A 1 94 ? -4.388 16.410 -4.726 1.00 79.12 94 GLY A C 1
ATOM 705 O O . GLY A 1 94 ? -3.396 16.838 -5.318 1.00 79.12 94 GLY A O 1
ATOM 706 N N . SER A 1 95 ? -5.437 17.185 -4.449 1.00 74.44 95 SER A N 1
ATOM 707 C CA . SER A 1 95 ? -5.488 18.604 -4.815 1.00 74.44 95 SER A CA 1
ATOM 708 C C . SER A 1 95 ? -4.903 19.481 -3.701 1.00 74.44 95 SER A C 1
ATOM 710 O O . SER A 1 95 ? -5.346 19.368 -2.558 1.00 74.44 95 SER A O 1
ATOM 712 N N . PRO A 1 96 ? -3.972 20.404 -4.004 1.00 65.62 96 PRO A N 1
ATOM 713 C CA . PRO A 1 96 ? -3.507 21.395 -3.032 1.00 65.62 96 PRO A CA 1
ATOM 714 C C . PRO A 1 96 ? -4.547 22.498 -2.763 1.00 65.62 96 PRO A C 1
ATOM 716 O O . PRO A 1 96 ? -4.397 23.262 -1.818 1.00 65.62 96 PRO A O 1
ATOM 719 N N . ASN A 1 97 ? -5.603 22.591 -3.583 1.00 66.31 97 ASN A N 1
ATOM 720 C CA . ASN A 1 97 ? -6.564 23.701 -3.566 1.00 66.31 97 ASN A CA 1
ATOM 721 C C . ASN A 1 97 ? -7.896 23.359 -2.878 1.00 66.31 97 ASN A C 1
ATOM 723 O O . ASN A 1 97 ? -8.836 24.150 -2.930 1.00 66.31 97 ASN A O 1
ATOM 727 N N . THR A 1 98 ? -8.017 22.176 -2.274 1.00 62.09 98 THR A N 1
ATOM 728 C CA . THR A 1 98 ? -9.215 21.785 -1.518 1.00 62.09 98 THR A CA 1
ATOM 729 C C . THR A 1 98 ? -9.043 22.094 -0.028 1.00 62.09 98 THR A C 1
ATOM 731 O O . THR A 1 98 ? -7.974 21.805 0.513 1.00 62.09 98 THR A O 1
ATOM 734 N N . PRO A 1 99 ? -10.081 22.616 0.656 1.00 58.06 99 PRO A N 1
ATOM 735 C CA . PRO A 1 99 ? -10.008 23.049 2.058 1.00 58.06 99 PRO A CA 1
ATOM 736 C C . PRO A 1 99 ? -9.614 21.946 3.058 1.00 58.06 99 PRO A C 1
ATOM 738 O O . PRO A 1 99 ? -9.150 22.262 4.150 1.00 58.06 99 PRO A O 1
ATOM 741 N N . ASP A 1 100 ? -9.727 20.670 2.677 1.00 58.62 100 ASP A N 1
ATOM 742 C CA . ASP A 1 100 ? -9.442 19.520 3.545 1.00 58.62 100 ASP A CA 1
ATOM 743 C C . ASP A 1 100 ? -7.974 19.045 3.540 1.00 58.62 100 ASP A C 1
ATOM 745 O O . ASP A 1 100 ? -7.666 18.032 4.167 1.00 58.62 100 ASP A O 1
ATOM 749 N N . ASN A 1 101 ? -7.050 19.741 2.855 1.00 57.44 101 ASN A N 1
ATOM 750 C CA . ASN A 1 101 ? -5.659 19.282 2.674 1.00 57.44 101 ASN A CA 1
ATOM 751 C C . ASN A 1 101 ? -5.604 17.810 2.219 1.00 57.44 101 ASN A C 1
ATOM 753 O O . ASN A 1 101 ? -4.922 16.965 2.803 1.00 57.44 101 ASN A O 1
ATOM 757 N N . ASP A 1 102 ? -6.361 17.508 1.162 1.00 71.00 102 ASP A N 1
ATOM 758 C CA . ASP A 1 102 ? -6.510 16.163 0.601 1.00 71.00 102 ASP A CA 1
ATOM 759 C C . ASP A 1 102 ? -5.222 15.626 -0.054 1.00 71.00 102 ASP A C 1
ATOM 761 O O . ASP A 1 102 ? -5.150 14.483 -0.509 1.00 71.00 102 ASP A O 1
ATOM 765 N N . GLN A 1 103 ? -4.186 16.462 -0.104 1.00 79.69 103 GLN A N 1
ATOM 766 C CA . GLN A 1 103 ? -2.873 16.084 -0.576 1.00 79.69 103 GLN A CA 1
ATOM 767 C C . GLN A 1 103 ? -2.195 15.149 0.433 1.00 79.69 103 GLN A C 1
ATOM 769 O O . GLN A 1 103 ? -2.007 15.470 1.609 1.00 79.69 103 GLN A O 1
ATOM 774 N N . ARG A 1 104 ? -1.817 13.968 -0.049 1.00 82.06 104 ARG A N 1
ATOM 775 C CA . ARG A 1 104 ? -1.080 12.957 0.708 1.00 82.06 104 ARG A CA 1
ATOM 776 C C . ARG A 1 104 ? 0.220 12.647 -0.007 1.00 82.06 104 ARG A C 1
ATOM 778 O O . ARG A 1 104 ? 0.235 12.463 -1.223 1.00 82.06 104 ARG A O 1
ATOM 785 N N . THR A 1 105 ? 1.298 12.576 0.759 1.00 88.25 105 THR A N 1
ATOM 786 C CA . THR A 1 105 ? 2.609 12.184 0.247 1.00 88.25 105 THR A CA 1
ATOM 787 C C . THR A 1 105 ? 2.750 10.672 0.340 1.00 88.25 105 THR A C 1
ATOM 789 O O . THR A 1 105 ? 2.502 10.075 1.391 1.00 88.25 105 THR A O 1
ATOM 792 N N . PHE A 1 106 ? 3.160 10.048 -0.757 1.00 90.00 106 PHE A N 1
ATOM 793 C CA . PHE A 1 106 ? 3.418 8.619 -0.842 1.00 90.00 106 PHE A CA 1
ATOM 794 C C . PHE A 1 106 ? 4.865 8.374 -1.242 1.00 90.00 106 PHE A C 1
ATOM 796 O O . PHE A 1 106 ? 5.352 8.940 -2.217 1.00 90.00 106 PHE A O 1
ATOM 803 N N . ASN A 1 107 ? 5.524 7.471 -0.526 1.00 91.69 107 ASN A N 1
ATOM 804 C CA . ASN A 1 107 ? 6.809 6.920 -0.920 1.00 91.69 107 ASN A CA 1
ATOM 805 C C . ASN A 1 107 ? 6.577 5.784 -1.919 1.00 91.69 107 ASN A C 1
ATOM 807 O O . ASN A 1 107 ? 5.825 4.847 -1.643 1.00 91.69 107 ASN A O 1
ATOM 811 N N . VAL A 1 108 ? 7.235 5.861 -3.069 1.00 92.06 108 VAL A N 1
ATOM 812 C CA . VAL A 1 108 ? 7.162 4.882 -4.150 1.00 92.06 108 VAL A CA 1
ATOM 813 C C . VAL A 1 108 ? 8.526 4.231 -4.312 1.00 92.06 108 VAL A C 1
ATOM 815 O O . VAL A 1 108 ? 9.525 4.894 -4.567 1.00 92.06 108 VAL A O 1
ATOM 818 N N . THR A 1 109 ? 8.575 2.912 -4.189 1.00 92.00 109 THR A N 1
ATOM 819 C CA . THR A 1 109 ? 9.770 2.113 -4.454 1.00 92.00 109 THR A CA 1
ATOM 820 C C . THR A 1 109 ? 9.488 1.197 -5.627 1.00 92.00 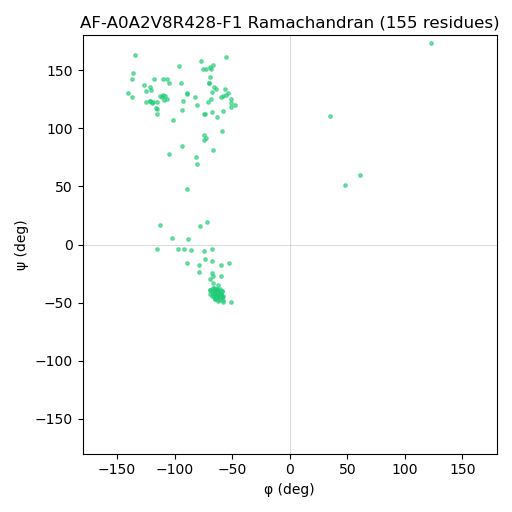109 THR A C 1
ATOM 822 O O . THR A 1 109 ? 8.614 0.337 -5.546 1.00 92.00 109 THR A O 1
ATOM 825 N N . THR A 1 110 ? 10.239 1.372 -6.708 1.00 91.88 110 THR A N 1
ATOM 826 C CA . THR A 1 110 ? 10.180 0.487 -7.869 1.00 91.88 110 THR A CA 1
ATOM 827 C C . THR A 1 110 ? 11.457 -0.329 -7.919 1.00 91.88 110 THR A C 1
ATOM 829 O O . THR A 1 110 ? 12.547 0.239 -7.935 1.00 91.88 110 THR A O 1
ATOM 832 N N . THR A 1 111 ? 11.338 -1.651 -7.951 1.00 90.56 111 THR A N 1
ATOM 833 C CA . THR A 1 111 ? 12.476 -2.546 -8.143 1.00 90.56 111 THR A CA 1
ATOM 834 C C . THR A 1 111 ? 12.310 -3.346 -9.423 1.00 90.56 111 THR A C 1
ATOM 836 O O . THR A 1 111 ? 11.212 -3.752 -9.810 1.00 90.56 111 THR A O 1
ATOM 839 N N . LEU A 1 112 ? 13.440 -3.536 -10.093 1.00 88.56 112 LEU A N 1
ATOM 840 C CA . LEU A 1 112 ? 13.569 -4.321 -11.304 1.00 88.56 112 LEU A CA 1
ATOM 841 C C . LEU A 1 112 ? 14.585 -5.419 -11.012 1.00 88.56 112 LEU A C 1
ATOM 843 O O . LEU A 1 112 ? 15.707 -5.122 -10.605 1.00 88.56 112 LEU A O 1
ATOM 847 N N . ALA A 1 113 ? 14.191 -6.670 -11.198 1.00 86.75 113 ALA A N 1
ATOM 848 C CA . ALA A 1 113 ? 15.072 -7.817 -11.023 1.00 86.75 113 ALA A CA 1
ATOM 849 C C . ALA A 1 113 ? 14.868 -8.799 -12.174 1.00 86.75 113 ALA A C 1
ATOM 851 O O . ALA A 1 113 ? 13.755 -8.925 -12.682 1.00 86.75 113 ALA A O 1
ATOM 852 N N . ASP A 1 114 ? 15.921 -9.497 -12.581 1.00 84.19 114 ASP A N 1
ATOM 853 C CA . ASP A 1 114 ? 15.782 -10.619 -13.509 1.00 84.19 114 ASP A CA 1
ATOM 854 C C . ASP A 1 114 ? 15.071 -11.783 -12.805 1.00 84.19 114 ASP A C 1
ATOM 856 O O . ASP A 1 114 ? 15.240 -11.990 -11.597 1.00 84.19 114 ASP A O 1
ATOM 860 N N . ASP A 1 115 ? 14.232 -12.528 -13.530 1.00 80.81 115 ASP A N 1
ATOM 861 C CA . ASP A 1 115 ? 13.568 -13.689 -12.940 1.00 80.81 115 ASP A CA 1
ATOM 862 C C . ASP A 1 115 ? 14.575 -14.830 -12.765 1.00 80.81 115 ASP A C 1
ATOM 864 O O . ASP A 1 115 ? 15.065 -15.402 -13.742 1.00 80.81 115 ASP A O 1
ATOM 868 N N . ALA A 1 116 ? 14.872 -15.159 -11.506 1.00 72.56 116 ALA A N 1
ATOM 869 C CA . ALA A 1 116 ? 15.818 -16.205 -11.128 1.00 72.56 116 ALA A CA 1
ATOM 870 C C . ALA A 1 116 ? 15.343 -17.623 -11.492 1.00 72.56 116 ALA A C 1
ATOM 872 O O . ALA A 1 116 ? 16.145 -18.555 -11.467 1.00 72.56 116 ALA A O 1
ATOM 873 N N . ASN A 1 117 ? 14.060 -17.802 -11.824 1.00 74.50 117 ASN A N 1
ATOM 874 C CA . ASN A 1 117 ? 13.500 -19.106 -12.189 1.00 74.50 117 ASN A CA 1
ATOM 875 C C . ASN A 1 117 ? 13.547 -19.384 -13.699 1.00 74.50 117 ASN A C 1
ATOM 877 O O . ASN A 1 117 ? 13.163 -20.471 -14.128 1.00 74.50 117 ASN A O 1
ATOM 881 N N . VAL A 1 118 ? 14.007 -18.423 -14.507 1.00 67.88 118 VAL A N 1
ATOM 882 C CA . VAL A 1 118 ? 14.042 -18.526 -15.970 1.00 67.88 118 VAL A CA 1
ATOM 883 C C . VAL A 1 118 ? 15.497 -18.523 -16.436 1.00 67.88 118 VAL A C 1
ATOM 885 O O . VAL A 1 118 ? 16.204 -17.524 -16.308 1.00 67.88 118 VAL A O 1
ATOM 888 N N . GLN A 1 119 ? 15.963 -19.656 -16.973 1.00 60.50 119 GLN A N 1
ATOM 889 C CA . GLN A 1 119 ? 17.278 -19.732 -17.618 1.00 60.50 119 GLN A CA 1
ATOM 890 C C . GLN A 1 119 ? 17.282 -18.866 -18.888 1.00 60.50 119 GLN A C 1
ATOM 892 O O . GLN A 1 119 ? 16.328 -18.913 -19.658 1.00 60.50 119 GLN A O 1
ATOM 897 N N . ASN A 1 120 ? 18.351 -18.087 -19.102 1.00 61.81 120 ASN A N 1
ATOM 898 C CA . ASN A 1 120 ? 18.464 -17.067 -20.160 1.00 61.81 120 ASN A CA 1
ATOM 899 C C . ASN A 1 120 ? 17.406 -15.958 -20.020 1.00 61.81 120 ASN A C 1
ATOM 901 O O . ASN A 1 120 ? 16.555 -15.772 -20.886 1.00 61.81 120 ASN A O 1
ATOM 905 N N .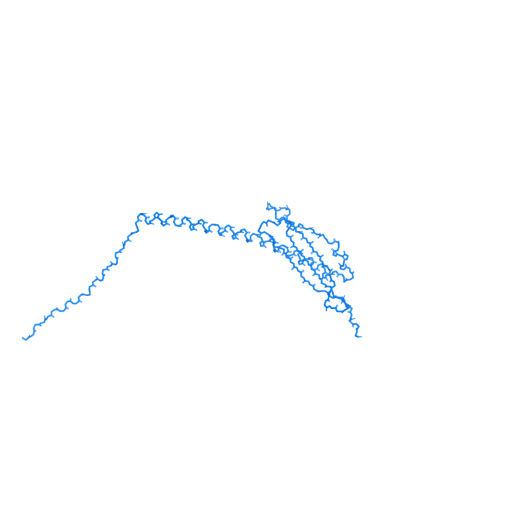 SER A 1 121 ? 17.440 -15.261 -18.878 1.00 65.38 121 SER A N 1
ATOM 906 C CA . SER A 1 121 ? 16.385 -14.358 -18.406 1.00 65.38 121 SER A CA 1
ATOM 907 C C . SER A 1 121 ? 16.208 -13.111 -19.289 1.00 65.38 121 SER A C 1
ATOM 909 O O . SER A 1 121 ? 16.655 -12.009 -18.982 1.00 65.38 121 SER A O 1
ATOM 911 N N . HIS A 1 122 ? 15.473 -13.283 -20.386 1.00 77.19 122 HIS A N 1
ATOM 912 C CA . HIS A 1 122 ? 14.815 -12.211 -21.135 1.00 77.19 122 HIS A CA 1
ATOM 913 C C . HIS A 1 122 ? 13.524 -11.755 -20.437 1.00 77.19 122 HIS A C 1
ATOM 915 O O . HIS A 1 122 ? 12.672 -11.120 -21.054 1.00 77.19 122 HIS A O 1
ATOM 921 N N . GLN A 1 123 ? 13.340 -12.108 -19.163 1.00 85.00 123 GLN A N 1
ATOM 922 C CA . GLN A 1 123 ? 12.165 -11.793 -18.371 1.00 85.00 123 GLN A CA 1
ATOM 923 C C . GLN A 1 123 ? 12.577 -11.066 -17.097 1.00 85.00 123 GLN A C 1
ATOM 925 O O . GLN A 1 123 ? 13.320 -11.578 -16.263 1.00 85.00 123 GLN A O 1
ATOM 930 N N . LYS A 1 124 ? 12.021 -9.875 -16.914 1.00 86.94 124 LYS A N 1
ATOM 931 C CA . LYS A 1 124 ? 12.201 -9.068 -15.714 1.00 86.94 124 LYS A CA 1
ATOM 932 C C . LYS A 1 124 ? 10.945 -9.082 -14.865 1.00 86.94 124 LYS A C 1
ATOM 934 O O . LYS A 1 124 ? 9.817 -9.040 -15.361 1.00 86.94 124 LYS A O 1
ATOM 939 N N . VAL A 1 125 ? 11.163 -9.101 -13.562 1.00 90.31 125 VAL A N 1
ATOM 940 C CA . VAL A 1 125 ? 10.167 -8.863 -12.531 1.00 90.31 125 VAL A CA 1
ATOM 941 C C . VAL A 1 125 ? 10.195 -7.381 -12.190 1.00 90.31 125 VAL A C 1
ATOM 943 O O . VAL A 1 125 ? 11.232 -6.845 -11.801 1.00 90.31 125 VAL A O 1
ATOM 946 N N . ILE A 1 126 ? 9.045 -6.731 -12.317 1.00 91.50 126 ILE A N 1
ATOM 947 C CA . ILE A 1 126 ? 8.839 -5.346 -11.906 1.00 91.50 126 ILE A CA 1
ATOM 948 C C . ILE A 1 126 ? 7.988 -5.377 -10.643 1.00 91.50 126 ILE A C 1
ATOM 950 O O . ILE A 1 126 ? 6.908 -5.975 -10.634 1.00 91.50 126 ILE A O 1
ATOM 954 N N . ILE A 1 127 ? 8.475 -4.751 -9.577 1.00 92.69 127 ILE A N 1
ATOM 955 C CA . ILE A 1 127 ? 7.746 -4.605 -8.319 1.00 92.69 127 ILE A CA 1
ATOM 956 C C . ILE A 1 127 ? 7.618 -3.116 -8.030 1.00 92.69 127 ILE A C 1
ATOM 958 O O . ILE A 1 127 ? 8.621 -2.416 -7.939 1.00 92.69 127 ILE A O 1
ATOM 962 N N . VAL A 1 128 ? 6.391 -2.636 -7.868 1.00 93.31 128 VAL A N 1
ATOM 963 C CA . VAL A 1 128 ? 6.097 -1.260 -7.461 1.00 93.31 128 VAL A CA 1
ATOM 964 C C . VAL A 1 128 ? 5.415 -1.310 -6.108 1.00 93.31 128 VAL A C 1
ATOM 966 O O . VAL A 1 128 ? 4.315 -1.843 -5.983 1.00 93.31 128 VAL A O 1
ATOM 969 N N . THR A 1 129 ? 6.062 -0.741 -5.101 1.00 92.38 129 THR A N 1
ATOM 970 C CA . THR A 1 129 ? 5.535 -0.605 -3.745 1.00 92.38 129 THR A CA 1
ATOM 971 C C . THR A 1 129 ? 5.252 0.858 -3.462 1.00 92.38 129 THR A C 1
ATOM 973 O O . THR A 1 129 ? 6.129 1.702 -3.617 1.00 92.38 129 THR A O 1
ATOM 976 N N . VAL A 1 130 ? 4.034 1.157 -3.025 1.00 92.12 130 VAL A N 1
ATOM 977 C CA . VAL A 1 130 ? 3.590 2.496 -2.648 1.00 92.12 130 VAL A CA 1
ATOM 978 C C . VAL A 1 130 ? 3.158 2.473 -1.191 1.00 92.12 130 VAL A C 1
ATOM 980 O O . VAL A 1 130 ? 2.269 1.714 -0.809 1.00 92.12 130 VAL A O 1
ATOM 983 N N . THR A 1 131 ? 3.781 3.308 -0.372 1.00 90.19 131 THR A N 1
ATOM 984 C CA . THR A 1 131 ? 3.504 3.427 1.064 1.00 90.19 131 THR A CA 1
ATOM 985 C C . THR A 1 131 ? 3.223 4.882 1.416 1.00 90.19 131 THR A C 1
ATOM 987 O O . THR A 1 131 ? 3.959 5.747 0.944 1.00 90.19 131 THR A O 1
ATOM 990 N N . PRO A 1 132 ? 2.217 5.189 2.250 1.00 87.19 132 PRO A N 1
ATOM 991 C CA . PRO A 1 132 ? 2.033 6.545 2.767 1.00 87.19 132 PRO A CA 1
ATOM 992 C C . PRO A 1 132 ? 3.303 7.020 3.487 1.00 87.19 132 PRO A C 1
ATOM 994 O O . PRO A 1 132 ? 3.878 6.258 4.265 1.00 87.19 132 PRO A O 1
ATOM 997 N N . ALA A 1 133 ? 3.753 8.249 3.221 1.00 83.31 133 ALA A N 1
ATOM 998 C CA . ALA A 1 133 ? 4.953 8.806 3.853 1.00 83.31 133 ALA A CA 1
ATOM 999 C C . ALA A 1 133 ? 4.731 9.071 5.351 1.00 83.31 133 ALA A C 1
ATOM 1001 O O . ALA A 1 133 ? 5.588 8.748 6.169 1.00 83.31 133 ALA A O 1
ATOM 1002 N N . ASP A 1 134 ? 3.535 9.548 5.702 1.00 74.44 134 ASP A N 1
ATOM 1003 C CA . ASP A 1 134 ? 3.073 9.713 7.077 1.00 74.44 134 ASP A CA 1
ATOM 1004 C C . ASP A 1 134 ? 2.069 8.608 7.415 1.00 74.44 134 ASP A C 1
ATOM 1006 O O . ASP A 1 134 ? 0.847 8.786 7.393 1.00 74.44 134 ASP A O 1
ATOM 1010 N N . ALA A 1 135 ? 2.585 7.412 7.697 1.00 62.91 135 ALA A N 1
ATOM 1011 C CA . ALA A 1 135 ? 1.763 6.333 8.219 1.00 62.91 135 ALA A CA 1
ATOM 1012 C C . ALA A 1 135 ? 1.393 6.638 9.681 1.00 62.91 135 ALA A C 1
ATOM 1014 O O . ALA A 1 135 ? 2.113 6.291 10.618 1.00 62.91 135 ALA A O 1
ATOM 1015 N N . GLY A 1 136 ? 0.249 7.290 9.895 1.00 63.12 136 GLY A N 1
ATOM 1016 C CA . GLY A 1 136 ? -0.405 7.293 11.198 1.00 63.12 136 GLY A CA 1
ATOM 1017 C C . GLY A 1 136 ? -0.659 5.856 11.672 1.00 63.12 136 GLY A C 1
ATOM 1018 O O . GLY A 1 136 ? -0.693 4.913 1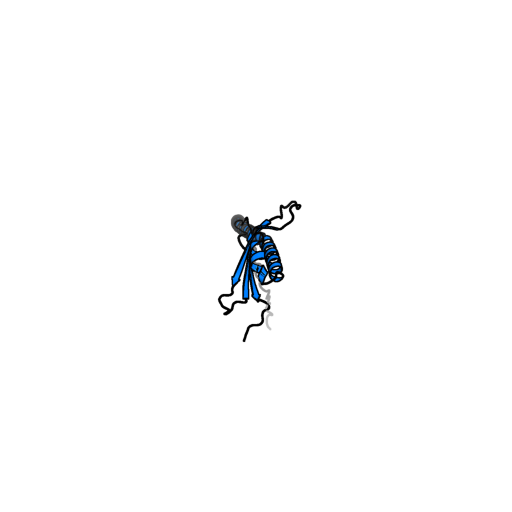0.879 1.00 63.12 136 GLY A O 1
ATOM 1019 N N . ARG A 1 137 ? -0.894 5.673 12.977 1.00 59.56 137 ARG A N 1
ATOM 1020 C CA . ARG A 1 137 ? -1.071 4.351 13.623 1.00 59.56 137 ARG A CA 1
ATOM 1021 C C . ARG A 1 137 ? -2.133 3.447 12.960 1.00 59.56 137 ARG A C 1
ATOM 1023 O O . ARG A 1 137 ? -2.153 2.250 13.220 1.00 59.56 137 ARG A O 1
ATOM 1030 N N . TRP A 1 138 ? -2.993 4.020 12.116 1.00 60.44 138 TRP A N 1
ATOM 1031 C CA . TRP A 1 138 ? -4.117 3.373 11.437 1.00 60.44 138 TRP A CA 1
ATOM 1032 C C . TRP A 1 138 ? -3.994 3.316 9.900 1.00 60.44 138 TRP A C 1
ATOM 1034 O O . TRP A 1 138 ? -4.833 2.695 9.251 1.00 60.44 138 TRP A O 1
ATOM 1044 N N . THR A 1 139 ? -2.948 3.901 9.299 1.00 62.53 139 THR A N 1
ATOM 1045 C CA . THR A 1 139 ? -2.757 3.976 7.832 1.00 62.53 139 THR A CA 1
ATOM 1046 C C . THR A 1 139 ? -1.572 3.144 7.320 1.00 62.53 139 THR A C 1
ATOM 1048 O O . THR A 1 139 ? -1.155 3.290 6.176 1.00 62.53 139 THR A O 1
ATOM 1051 N N . SER A 1 140 ? -1.050 2.203 8.115 1.00 61.25 140 SER A N 1
ATOM 1052 C CA . SER A 1 140 ? 0.211 1.479 7.854 1.00 61.25 140 SER A CA 1
ATOM 1053 C C . SER A 1 140 ? 0.194 0.438 6.715 1.00 61.25 140 SER A C 1
ATOM 1055 O O . SER A 1 140 ? 1.030 -0.464 6.696 1.00 61.25 140 SER A O 1
ATOM 1057 N N . GLY A 1 141 ? -0.763 0.497 5.788 1.00 69.94 141 GLY A N 1
ATOM 1058 C CA . GLY A 1 141 ? -0.883 -0.468 4.693 1.00 69.94 141 GLY A CA 1
ATOM 1059 C C . GLY A 1 141 ? -0.337 0.088 3.384 1.00 69.94 141 GLY A C 1
ATOM 1060 O O . GLY A 1 141 ? -0.990 0.929 2.772 1.00 69.94 141 GLY A O 1
ATOM 1061 N N . GLY A 1 142 ? 0.826 -0.397 2.948 1.00 80.94 142 GLY A N 1
ATO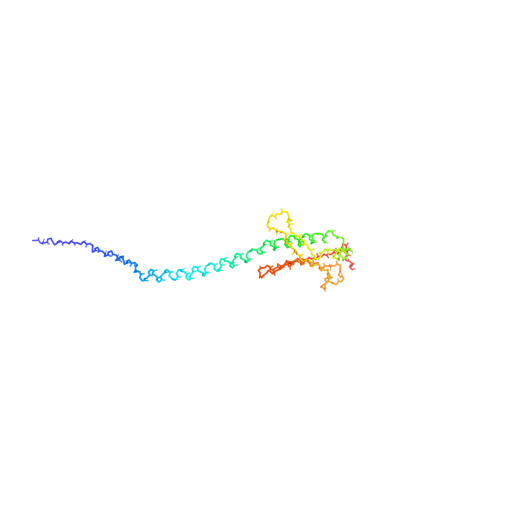M 1062 C CA . GLY A 1 142 ? 1.327 -0.164 1.594 1.00 80.94 142 GLY A CA 1
ATOM 1063 C C . GLY A 1 142 ? 0.637 -1.051 0.558 1.00 80.94 142 GLY A C 1
ATOM 1064 O O . GLY A 1 142 ? 0.095 -2.107 0.887 1.00 80.94 142 GLY A O 1
ATOM 1065 N N . VAL A 1 143 ? 0.677 -0.629 -0.702 1.00 90.44 143 VAL A N 1
ATOM 1066 C CA . VAL A 1 143 ? 0.232 -1.420 -1.853 1.00 90.44 143 VAL A CA 1
ATOM 1067 C C . VAL A 1 143 ? 1.457 -1.852 -2.643 1.00 90.44 143 VAL A C 1
ATOM 1069 O O . VAL A 1 143 ? 2.265 -1.011 -3.025 1.00 90.44 143 VAL A O 1
ATOM 1072 N N . THR A 1 144 ? 1.575 -3.148 -2.925 1.00 92.56 144 THR A N 1
ATOM 1073 C CA . THR A 1 144 ? 2.633 -3.690 -3.781 1.00 92.56 144 THR A CA 1
ATOM 1074 C C . THR A 1 144 ? 2.015 -4.365 -4.994 1.00 92.56 144 THR A C 1
ATOM 1076 O O . THR A 1 144 ? 1.220 -5.295 -4.861 1.00 92.56 144 THR A O 1
ATOM 1079 N N . LEU A 1 145 ? 2.399 -3.910 -6.183 1.00 93.88 145 LEU A N 1
ATOM 1080 C CA . LEU A 1 145 ? 2.076 -4.547 -7.451 1.00 93.88 145 LEU A CA 1
ATOM 1081 C C . LEU A 1 145 ? 3.315 -5.251 -7.986 1.00 93.88 145 LEU A C 1
ATOM 1083 O O . LEU A 1 145 ? 4.420 -4.716 -7.927 1.00 93.88 145 LEU A O 1
ATOM 1087 N N . ARG A 1 146 ? 3.118 -6.450 -8.529 1.00 92.56 146 ARG A N 1
ATOM 1088 C CA . ARG A 1 146 ? 4.163 -7.231 -9.188 1.00 92.56 146 ARG A CA 1
ATOM 1089 C C . ARG A 1 146 ? 3.698 -7.587 -10.588 1.00 92.56 146 ARG A C 1
ATOM 1091 O O . ARG A 1 146 ? 2.588 -8.087 -10.752 1.00 92.56 146 ARG A O 1
ATOM 1098 N N . CYS A 1 147 ? 4.550 -7.377 -11.581 1.00 90.44 147 CYS A N 1
ATOM 1099 C CA . CYS A 1 147 ? 4.345 -7.931 -12.911 1.00 90.44 147 CYS A CA 1
ATOM 1100 C C . CYS A 1 147 ? 5.624 -8.554 -13.447 1.00 90.44 147 CYS A C 1
ATOM 1102 O O . CYS A 1 147 ? 6.729 -8.306 -12.962 1.00 90.44 147 CYS A O 1
ATOM 1104 N N . TYR A 1 148 ? 5.433 -9.376 -14.467 1.00 89.25 148 TYR A N 1
ATOM 1105 C CA . TYR A 1 148 ? 6.508 -9.926 -15.260 1.00 89.25 148 TYR A CA 1
ATOM 1106 C C . TYR A 1 148 ? 6.460 -9.303 -16.639 1.00 89.25 148 TYR A C 1
ATOM 1108 O O . TYR A 1 148 ? 5.382 -9.079 -17.197 1.00 89.25 148 TYR A O 1
ATOM 1116 N N . ARG A 1 149 ? 7.637 -9.043 -17.186 1.00 86.62 149 ARG A N 1
ATOM 1117 C CA . ARG A 1 149 ? 7.787 -8.486 -18.514 1.00 86.62 149 ARG A CA 1
ATOM 1118 C C . ARG A 1 149 ? 8.895 -9.206 -19.255 1.00 86.62 149 ARG A C 1
ATOM 1120 O O . ARG A 1 149 ? 10.013 -9.264 -18.757 1.00 86.62 149 ARG A O 1
ATOM 1127 N N . SER A 1 150 ? 8.585 -9.694 -20.448 1.00 86.56 150 SER A N 1
ATOM 1128 C CA . SER A 1 150 ? 9.554 -10.299 -21.352 1.00 86.56 150 SER A CA 1
ATOM 1129 C C . SER A 1 150 ? 10.075 -9.301 -22.388 1.00 86.56 150 SER A C 1
ATOM 1131 O O . SER A 1 150 ? 9.400 -8.332 -22.750 1.00 86.56 150 SER A O 1
ATOM 1133 N N . GLU A 1 151 ? 11.280 -9.558 -22.873 1.00 83.94 151 GLU A N 1
ATOM 1134 C CA . GLU A 1 151 ? 11.844 -8.949 -24.067 1.00 83.94 151 GLU A CA 1
ATOM 1135 C C . GLU A 1 151 ? 11.172 -9.521 -25.325 1.00 83.94 151 GLU A C 1
ATOM 1137 O O . GLU A 1 151 ? 10.724 -10.668 -25.336 1.00 83.94 151 GLU A O 1
ATOM 1142 N N . ASN A 1 152 ? 11.099 -8.735 -26.402 1.00 73.81 152 ASN A N 1
ATOM 1143 C CA . ASN A 1 152 ? 10.531 -9.174 -27.680 1.00 73.81 152 ASN A CA 1
ATOM 1144 C C . ASN A 1 152 ? 11.597 -9.823 -28.582 1.00 73.81 152 ASN A C 1
ATOM 1146 O O . ASN A 1 152 ? 11.750 -9.456 -29.746 1.00 73.81 152 ASN A O 1
ATOM 1150 N N . VAL A 1 153 ? 12.376 -10.745 -28.017 1.00 72.81 153 VAL A N 1
ATOM 1151 C CA . VAL A 1 153 ? 13.368 -11.542 -28.745 1.00 72.81 153 VAL A CA 1
ATOM 1152 C C . VAL A 1 153 ? 12.886 -12.987 -28.735 1.00 72.81 153 VAL A C 1
ATOM 1154 O O . VAL A 1 153 ? 12.529 -13.524 -27.687 1.00 72.81 153 VAL A O 1
ATOM 1157 N N . MET A 1 154 ? 12.822 -13.612 -29.912 1.00 67.81 154 MET A N 1
ATOM 1158 C CA . MET A 1 154 ? 12.461 -15.026 -30.010 1.00 67.81 154 MET A CA 1
ATOM 1159 C C . MET A 1 154 ? 13.574 -15.872 -29.390 1.00 67.81 154 MET A C 1
ATOM 1161 O O . MET A 1 154 ? 14.745 -15.665 -29.700 1.00 67.81 154 MET A O 1
ATOM 1165 N N . GLY A 1 155 ? 13.204 -16.815 -28.521 1.00 64.25 155 GLY A N 1
ATOM 1166 C CA . GLY A 1 155 ? 14.156 -17.755 -27.938 1.00 64.25 155 GLY A CA 1
ATOM 1167 C C . GLY A 1 155 ? 14.870 -18.536 -29.038 1.00 64.25 155 GLY A C 1
ATOM 1168 O O . GLY A 1 155 ? 14.229 -19.092 -29.932 1.00 64.25 155 GLY A O 1
ATOM 1169 N N . THR A 1 156 ? 16.197 -18.552 -28.993 1.00 62.31 156 THR A N 1
ATOM 1170 C CA . THR A 1 156 ? 17.006 -19.428 -29.836 1.00 62.31 156 THR A CA 1
ATOM 1171 C C . THR A 1 156 ? 16.745 -20.865 -29.385 1.00 62.31 156 THR A C 1
ATOM 1173 O O . THR A 1 156 ? 17.042 -21.197 -28.237 1.00 62.31 156 THR A O 1
ATOM 1176 N N . ASN A 1 157 ? 16.128 -21.677 -30.252 1.00 52.62 157 ASN A N 1
ATOM 1177 C CA . ASN A 1 157 ? 15.980 -23.120 -30.026 1.00 52.62 157 ASN A CA 1
ATOM 1178 C C . ASN A 1 157 ? 17.341 -23.819 -30.054 1.00 52.62 157 ASN A C 1
ATOM 1180 O O . ASN A 1 157 ? 18.160 -23.445 -30.927 1.00 52.62 157 ASN A O 1
#

Mean predicted aligned error: 12.23 Å